Protein AF-A0A6A4EVN2-F1 (afdb_monomer_lite)

Foldseek 3Di:
DCCCVPPVPWDKDADPVNQKIWTDDPVDIFIFGQDPNDTHGDDDDPDPDDDDDDPPPDDDPLPDPQQLANVLVVQCVVVPNDDLVVSQVCVVPDDPSDPDHSVRRDDYDDPVVVVVVVVPDDDDDPPDDDPDPPPDDDDDDDDDDDPVCPPDPDDDD

Organism: NCBI:txid129364

Sequence (157 aa):
MSYMLMEAGYQLGIAKDKTKIWVWKPLMRLGFVLKDGLYRMWTKRLSEGTPVADHVVLVVEKTAVVSNNEAMSMLHQRLGHAGMEEIKRMIGHVDFGVKKNAAQLSIYDCVPCRMEKFRRMTYRSKTSRPERPLQKLSDDVCTLKHPALARRRDYKV

Secondary structure (DSSP, 8-state):
-HHHHHTS--EEEE-TTSSEEEEEETTEEEEEEEETTEEE--PPP--TTS--SS--SS---TT----HHHHHHHHHHHTTS--HHHHHHHTTTS--S----GGGPPP---HHHHHHHHHHSPP-------SSTTS-----------GGGTT------

Radius of gyration: 26.01 Å; chains: 1; bounding box: 59×42×74 Å

pLDDT: mean 74.2, std 16.51, range [34.12, 92.56]

Structure (mmCIF, N/CA/C/O backbone):
data_AF-A0A6A4EVN2-F1
#
_entry.id   AF-A0A6A4EVN2-F1
#
loop_
_atom_site.group_PDB
_atom_site.id
_atom_site.type_symbol
_atom_site.label_atom_id
_atom_site.label_alt_id
_atom_site.label_comp_id
_atom_site.label_asym_id
_atom_site.label_entity_id
_atom_site.label_seq_id
_atom_site.pdbx_PDB_ins_code
_atom_site.Cartn_x
_atom_site.Cartn_y
_atom_site.Cartn_z
_atom_site.occupancy
_atom_site.B_iso_or_equiv
_atom_site.auth_seq_id
_atom_site.auth_comp_id
_atom_site.auth_asym_id
_atom_site.auth_atom_id
_atom_site.pdbx_PDB_model_num
ATOM 1 N N . MET A 1 1 ? 8.521 -8.548 3.999 1.00 57.75 1 MET A N 1
ATOM 2 C CA . MET A 1 1 ? 9.382 -8.556 5.209 1.00 57.75 1 MET A CA 1
ATOM 3 C C . MET A 1 1 ? 10.501 -7.515 5.178 1.00 57.75 1 MET A C 1
ATOM 5 O O . MET A 1 1 ? 10.914 -7.113 6.254 1.00 57.75 1 MET A O 1
ATOM 9 N N . SER A 1 2 ? 10.959 -7.033 4.013 1.00 57.84 2 SER A N 1
ATOM 10 C CA . SER A 1 2 ? 12.033 -6.025 3.900 1.00 57.84 2 SER A CA 1
ATOM 11 C C . SER A 1 2 ? 11.756 -4.725 4.662 1.00 57.84 2 SER A C 1
ATOM 13 O O . SER A 1 2 ? 12.599 -4.299 5.439 1.00 57.84 2 SER A O 1
ATOM 15 N N . TYR A 1 3 ? 10.556 -4.148 4.530 1.00 74.69 3 TYR A N 1
ATOM 16 C CA . TYR A 1 3 ? 10.190 -2.903 5.221 1.00 74.69 3 TYR A CA 1
ATOM 17 C C . TYR A 1 3 ? 10.320 -2.993 6.752 1.00 74.69 3 TYR A C 1
ATOM 19 O O . TYR A 1 3 ? 10.870 -2.092 7.376 1.00 74.69 3 TYR A O 1
ATOM 27 N N . MET A 1 4 ? 9.869 -4.098 7.366 1.00 72.25 4 MET A N 1
ATOM 28 C CA . MET A 1 4 ? 9.930 -4.244 8.827 1.00 72.25 4 MET A CA 1
ATOM 29 C C . MET A 1 4 ? 11.370 -4.247 9.357 1.00 72.25 4 MET A C 1
ATOM 31 O O . MET A 1 4 ? 11.621 -3.713 10.432 1.00 72.25 4 MET A O 1
ATOM 35 N N . LEU A 1 5 ? 12.303 -4.822 8.597 1.00 76.56 5 LEU A N 1
ATOM 36 C CA . LEU A 1 5 ? 13.704 -4.936 9.001 1.00 76.56 5 LEU A CA 1
ATOM 37 C C . LEU A 1 5 ? 14.511 -3.681 8.659 1.00 76.56 5 LEU A C 1
ATOM 39 O O . LEU A 1 5 ? 15.321 -3.247 9.467 1.00 76.56 5 LEU A O 1
ATOM 43 N N . MET A 1 6 ? 14.286 -3.106 7.476 1.00 74.50 6 MET A N 1
ATOM 44 C CA . MET A 1 6 ? 15.102 -2.005 6.954 1.00 74.50 6 MET A CA 1
ATOM 45 C C . MET A 1 6 ? 14.626 -0.632 7.430 1.00 74.50 6 MET A C 1
ATOM 47 O O . MET A 1 6 ? 15.441 0.184 7.833 1.00 74.50 6 MET A O 1
ATOM 51 N N . GLU A 1 7 ? 13.317 -0.387 7.414 1.00 76.75 7 GLU A N 1
ATOM 52 C CA . GLU A 1 7 ? 12.747 0.942 7.678 1.00 76.75 7 GLU A CA 1
ATOM 53 C C . GLU A 1 7 ? 12.157 1.016 9.082 1.00 76.75 7 GLU A C 1
ATOM 55 O O . GLU A 1 7 ? 12.376 1.958 9.838 1.00 76.75 7 GLU A O 1
ATOM 60 N N . ALA A 1 8 ? 11.410 -0.019 9.465 1.00 73.62 8 ALA A N 1
ATOM 61 C CA . ALA A 1 8 ? 10.720 -0.011 10.740 1.00 73.62 8 ALA A CA 1
ATOM 62 C C . ALA A 1 8 ? 11.615 -0.457 11.904 1.00 73.62 8 ALA A C 1
ATOM 64 O O . ALA A 1 8 ? 11.132 -0.451 13.028 1.00 73.62 8 ALA A O 1
ATOM 65 N N . GLY A 1 9 ? 12.881 -0.828 11.683 1.00 83.19 9 GLY A N 1
ATOM 66 C CA . GLY A 1 9 ? 13.866 -1.104 12.739 1.00 83.19 9 GLY A CA 1
ATOM 67 C C . GLY A 1 9 ? 13.561 -2.322 13.616 1.00 83.19 9 GLY A C 1
ATOM 68 O O . GLY A 1 9 ? 13.879 -2.317 14.805 1.00 83.19 9 GLY A O 1
ATOM 69 N N . TYR A 1 10 ? 12.883 -3.337 13.081 1.00 85.38 10 TYR A N 1
ATOM 70 C CA . TYR A 1 10 ? 12.690 -4.599 13.791 1.00 85.38 10 TYR A CA 1
ATOM 71 C C . TYR A 1 10 ? 13.871 -5.542 13.579 1.00 85.38 10 TYR A C 1
ATOM 73 O O . TYR A 1 10 ? 14.456 -5.607 12.500 1.00 85.38 10 TYR A O 1
ATOM 81 N N . GLN A 1 11 ? 14.166 -6.340 14.598 1.00 87.94 11 GLN A N 1
ATOM 82 C CA . GLN A 1 11 ? 15.136 -7.425 14.516 1.00 87.94 11 GLN A CA 1
ATOM 83 C C . GLN A 1 11 ? 14.442 -8.724 14.097 1.00 87.94 11 GLN A C 1
ATOM 85 O O . GLN A 1 11 ? 13.295 -8.967 14.475 1.00 87.94 11 GLN A O 1
ATOM 90 N N . LEU A 1 12 ? 15.139 -9.550 13.312 1.00 88.94 12 LEU A N 1
ATOM 91 C CA . LEU A 1 12 ? 14.676 -10.868 12.876 1.00 88.94 12 LEU A CA 1
ATOM 92 C C . LEU A 1 12 ? 15.464 -11.960 13.591 1.00 88.94 12 LEU A C 1
ATOM 94 O O . LEU A 1 12 ? 16.688 -11.907 13.669 1.00 88.94 12 LEU A O 1
ATOM 98 N N . GLY A 1 13 ? 14.767 -13.007 14.006 1.00 87.06 13 GLY A N 1
ATOM 99 C CA . GLY A 1 13 ? 15.379 -14.231 14.502 1.00 87.06 13 GLY A CA 1
ATOM 100 C C . GLY A 1 13 ? 14.647 -15.436 13.957 1.00 87.06 13 GLY A C 1
ATOM 101 O O . GLY A 1 13 ? 13.434 -15.412 13.755 1.00 87.06 13 GLY A O 1
ATOM 102 N N . ILE A 1 14 ? 15.407 -16.490 13.707 1.00 89.69 14 ILE A N 1
ATOM 103 C CA . ILE A 1 14 ? 14.929 -17.713 13.073 1.00 89.69 14 ILE A CA 1
ATOM 104 C C . ILE A 1 14 ? 15.273 -18.865 14.008 1.00 89.69 14 ILE A C 1
ATOM 106 O O . ILE A 1 14 ? 16.381 -18.934 14.541 1.00 89.69 14 ILE A O 1
ATOM 110 N N . ALA A 1 15 ? 14.312 -19.751 14.240 1.00 87.56 15 ALA A N 1
ATOM 111 C CA . ALA A 1 15 ? 14.533 -20.958 15.018 1.00 87.56 15 ALA A CA 1
ATOM 112 C C . ALA A 1 15 ? 15.529 -21.887 14.305 1.00 87.56 15 ALA A C 1
ATOM 114 O O . ALA A 1 15 ? 15.603 -21.904 13.076 1.00 87.56 15 ALA A O 1
ATOM 115 N N . LYS A 1 16 ? 16.289 -22.688 15.063 1.00 89.69 16 LYS A N 1
ATOM 116 C CA . LYS A 1 16 ? 17.300 -23.604 14.493 1.00 89.69 16 LYS A CA 1
ATOM 117 C C . LYS A 1 16 ? 16.703 -24.595 13.485 1.00 89.69 16 LYS A C 1
ATOM 119 O O . LYS A 1 16 ? 17.346 -24.939 12.501 1.00 89.69 16 LYS A O 1
ATOM 124 N N . ASP A 1 17 ? 15.465 -25.007 13.726 1.00 89.12 17 ASP A N 1
ATOM 125 C CA . ASP A 1 17 ? 14.673 -25.913 12.891 1.00 89.12 17 ASP A CA 1
ATOM 126 C C . ASP A 1 17 ? 14.002 -25.214 11.692 1.00 89.12 17 ASP A C 1
ATOM 128 O O . ASP A 1 17 ? 13.355 -25.871 10.881 1.00 89.12 17 ASP A O 1
ATOM 132 N N . LYS A 1 18 ? 14.143 -23.885 11.570 1.00 86.50 18 LYS A N 1
ATOM 133 C CA . LYS A 1 18 ? 13.497 -23.039 10.554 1.00 86.50 18 LYS A CA 1
ATOM 134 C C . LYS A 1 18 ? 11.971 -23.194 10.511 1.00 86.50 18 LYS A C 1
ATOM 136 O O . LYS A 1 18 ? 11.346 -22.843 9.517 1.00 86.50 18 LYS A O 1
ATOM 141 N N . THR A 1 19 ? 11.341 -23.691 11.575 1.00 86.12 19 THR A N 1
ATOM 142 C CA . THR A 1 19 ? 9.874 -23.804 11.622 1.00 86.12 19 THR A CA 1
ATOM 143 C C . THR A 1 19 ? 9.229 -22.532 12.150 1.00 86.12 19 THR A C 1
ATOM 145 O O . THR A 1 19 ? 8.042 -22.295 11.930 1.00 86.12 19 THR A O 1
ATOM 148 N N . LYS A 1 20 ? 9.995 -21.685 12.846 1.00 86.06 20 LYS A N 1
ATOM 149 C CA . LYS A 1 20 ? 9.506 -20.448 13.454 1.00 86.06 20 LYS A CA 1
ATOM 150 C C . LYS A 1 20 ? 10.434 -19.285 13.157 1.00 86.06 20 LYS A C 1
ATOM 152 O O . LYS A 1 20 ? 11.656 -19.427 13.161 1.00 86.06 20 LYS A O 1
ATOM 157 N N . ILE A 1 21 ? 9.830 -18.122 12.961 1.00 89.81 21 ILE A N 1
ATOM 158 C CA . ILE A 1 21 ? 10.532 -16.843 12.901 1.00 89.81 21 ILE A CA 1
ATOM 159 C C . ILE A 1 21 ? 9.911 -15.878 13.899 1.00 89.81 21 ILE A C 1
ATOM 161 O O . ILE A 1 21 ? 8.711 -15.929 14.179 1.00 89.81 21 ILE A O 1
ATOM 165 N N . TRP A 1 22 ? 10.730 -14.975 14.416 1.00 87.81 22 TRP A N 1
ATOM 166 C CA . TRP A 1 22 ? 10.291 -13.887 15.271 1.00 87.81 22 TRP A CA 1
ATOM 167 C C . TRP A 1 22 ? 10.778 -12.568 14.712 1.00 87.81 22 TRP A C 1
ATOM 169 O O . TRP A 1 22 ? 11.906 -12.465 14.236 1.00 87.81 22 TRP A O 1
ATOM 179 N N . VAL A 1 23 ? 9.925 -11.561 14.827 1.00 87.69 23 VAL A N 1
ATOM 180 C CA . VAL A 1 23 ? 10.258 -10.173 14.535 1.00 87.69 23 VAL A CA 1
ATOM 181 C C . VAL A 1 23 ? 10.023 -9.385 15.817 1.00 87.69 23 VAL A C 1
ATOM 183 O O . VAL A 1 23 ? 8.934 -9.479 16.384 1.00 87.69 23 VAL A O 1
ATOM 186 N N . TRP A 1 24 ? 11.023 -8.664 16.327 1.00 85.94 24 TRP A N 1
ATOM 187 C CA . TRP A 1 24 ? 10.883 -7.971 17.612 1.00 85.94 24 TRP A CA 1
ATOM 188 C C . TRP A 1 24 ? 11.543 -6.595 17.684 1.00 85.94 24 TRP A C 1
ATOM 190 O O . TRP A 1 24 ? 12.403 -6.231 16.884 1.00 85.94 24 TRP A O 1
ATOM 200 N N . LYS A 1 25 ? 11.098 -5.857 18.698 1.00 88.06 25 LYS A N 1
ATOM 201 C CA . LYS A 1 25 ? 11.593 -4.591 19.237 1.00 88.06 25 LYS A CA 1
ATOM 202 C C . LYS A 1 25 ? 11.536 -4.663 20.769 1.00 88.06 25 LYS A C 1
ATOM 204 O O . LYS A 1 25 ? 10.854 -5.550 21.283 1.00 88.06 25 LYS A O 1
ATOM 209 N N . PRO A 1 26 ? 12.175 -3.735 21.506 1.00 78.00 26 PRO A N 1
ATOM 210 C CA . PRO A 1 26 ? 12.215 -3.768 22.972 1.00 78.00 26 PRO A CA 1
ATOM 211 C C . PRO A 1 26 ? 10.854 -3.966 23.664 1.00 78.00 26 PRO A C 1
ATOM 213 O O . PRO A 1 26 ? 10.801 -4.571 24.726 1.00 78.00 26 PRO A O 1
ATOM 216 N N . LEU A 1 27 ? 9.755 -3.515 23.046 1.00 77.06 27 LEU A N 1
ATOM 217 C CA . LEU A 1 27 ? 8.400 -3.587 23.611 1.00 77.06 27 LEU A CA 1
ATOM 218 C C . LEU A 1 27 ? 7.437 -4.520 22.862 1.00 77.06 27 LEU A C 1
ATOM 220 O O . LEU A 1 27 ? 6.287 -4.655 23.264 1.00 77.06 27 LEU A O 1
ATOM 224 N N . MET A 1 28 ? 7.856 -5.152 21.762 1.00 77.44 28 MET A N 1
ATOM 225 C CA . MET A 1 28 ? 6.944 -5.968 20.957 1.00 77.44 28 MET A CA 1
ATOM 226 C C . MET A 1 28 ? 7.666 -7.125 20.287 1.00 77.44 28 MET A C 1
ATOM 228 O O . MET A 1 28 ? 8.700 -6.936 19.653 1.00 77.44 28 MET A O 1
ATOM 232 N N . ARG A 1 29 ? 7.080 -8.322 20.366 1.00 83.00 29 ARG A N 1
ATOM 233 C CA . ARG A 1 29 ? 7.584 -9.530 19.710 1.00 83.00 29 ARG A CA 1
ATOM 234 C C . ARG A 1 29 ? 6.453 -10.240 18.980 1.00 83.00 29 ARG A C 1
ATOM 236 O O . ARG A 1 29 ? 5.484 -10.667 19.595 1.00 83.00 29 ARG A O 1
ATOM 243 N N . LEU A 1 30 ? 6.611 -10.399 17.672 1.00 82.81 30 LEU A N 1
ATOM 244 C CA . LEU A 1 30 ? 5.684 -11.103 16.793 1.00 82.81 30 LEU A CA 1
ATOM 245 C C . LEU A 1 30 ? 6.289 -12.453 16.407 1.00 82.81 30 LEU A C 1
ATOM 247 O O . LEU A 1 30 ? 7.457 -12.520 16.023 1.00 82.81 30 LEU A O 1
ATOM 251 N N . GLY A 1 31 ? 5.514 -13.529 16.530 1.00 86.38 31 GLY A N 1
ATOM 252 C CA . GLY A 1 31 ? 5.941 -14.890 16.198 1.00 86.38 31 GLY A CA 1
ATOM 253 C C . GLY A 1 31 ? 5.176 -15.445 15.003 1.00 86.38 31 GLY A C 1
ATOM 254 O O . GLY A 1 31 ? 3.953 -15.349 14.948 1.00 86.38 31 GLY A O 1
ATOM 255 N N . PHE A 1 32 ? 5.889 -16.067 14.069 1.00 85.06 32 PHE A N 1
ATOM 256 C CA . PHE A 1 32 ? 5.312 -16.697 12.887 1.00 85.06 32 PHE A CA 1
ATOM 257 C C . PHE A 1 32 ? 5.772 -18.150 12.807 1.00 85.06 32 PHE A C 1
ATOM 259 O O . PHE A 1 32 ? 6.917 -18.470 13.126 1.00 85.06 32 PHE A O 1
ATOM 266 N N . VAL A 1 33 ? 4.876 -19.022 12.358 1.00 85.12 33 VAL A N 1
ATOM 267 C CA . VAL A 1 33 ? 5.104 -20.461 12.216 1.00 85.12 33 VAL A CA 1
ATOM 268 C C . VAL A 1 33 ? 4.999 -20.831 10.742 1.00 85.12 33 VAL A C 1
ATOM 270 O O . VAL A 1 33 ? 4.078 -20.386 10.056 1.00 85.12 33 VAL A O 1
ATOM 273 N N . LEU A 1 34 ? 5.940 -21.631 10.253 1.00 77.69 34 LEU A N 1
ATOM 274 C CA . LEU A 1 34 ? 5.947 -22.163 8.900 1.00 77.69 34 LEU A CA 1
ATOM 275 C C . LEU A 1 34 ? 4.828 -23.197 8.759 1.00 77.69 34 LEU A C 1
ATOM 277 O O . LEU A 1 34 ? 4.839 -24.230 9.425 1.00 77.69 34 LEU A O 1
ATOM 281 N N . LYS A 1 35 ? 3.864 -22.913 7.888 1.00 76.50 35 LYS A N 1
ATOM 282 C CA . LYS A 1 35 ? 2.786 -23.832 7.527 1.00 76.50 35 LYS A CA 1
ATOM 283 C C . LYS A 1 35 ? 2.548 -23.736 6.026 1.00 76.50 35 LYS A C 1
ATOM 285 O O . LYS A 1 35 ? 2.423 -22.631 5.498 1.00 76.50 35 LYS A O 1
ATOM 290 N N . ASP A 1 36 ? 2.526 -24.878 5.346 1.00 79.12 36 ASP A N 1
ATOM 291 C CA . ASP A 1 36 ? 2.322 -24.965 3.893 1.00 79.12 36 ASP A CA 1
ATOM 292 C C . ASP A 1 36 ? 3.319 -24.093 3.099 1.00 79.12 36 ASP A C 1
ATOM 294 O O . ASP A 1 36 ? 2.957 -23.373 2.172 1.00 79.12 36 ASP A O 1
ATOM 298 N N . GLY A 1 37 ? 4.589 -24.084 3.527 1.00 75.62 37 GLY A N 1
ATOM 299 C CA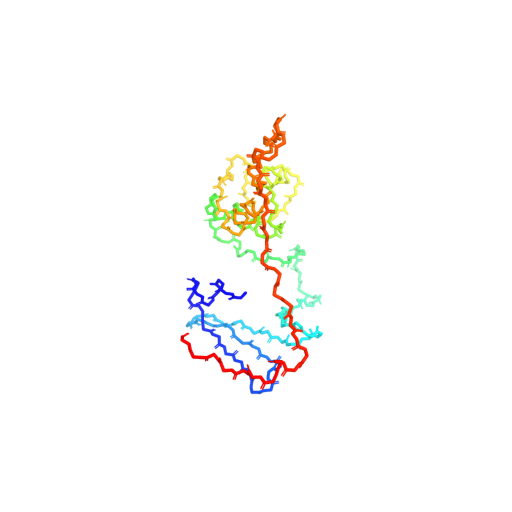 . GLY A 1 37 ? 5.662 -23.306 2.892 1.00 75.62 37 GLY A CA 1
ATOM 300 C C . GLY A 1 37 ? 5.640 -21.796 3.171 1.00 75.62 37 GLY A C 1
ATOM 301 O O . GLY A 1 37 ? 6.511 -21.078 2.687 1.00 75.62 37 GLY A O 1
ATOM 302 N N . LEU A 1 38 ? 4.692 -21.300 3.973 1.00 74.25 38 LEU A N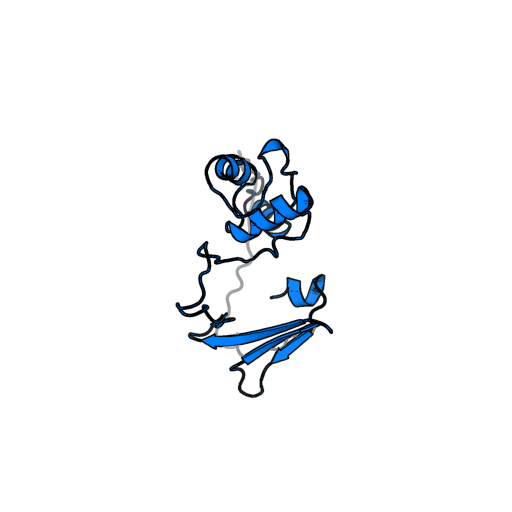 1
ATOM 303 C CA . LEU A 1 38 ? 4.541 -19.880 4.301 1.00 74.25 38 LEU A CA 1
ATOM 304 C C . LEU A 1 38 ? 4.606 -19.647 5.815 1.00 74.25 38 LEU A C 1
ATOM 306 O O . LEU A 1 38 ? 3.945 -20.331 6.594 1.00 74.25 38 LEU A O 1
ATOM 310 N N . TYR A 1 39 ? 5.370 -18.643 6.250 1.00 78.12 39 TYR A N 1
ATOM 311 C CA . TYR A 1 39 ? 5.370 -18.222 7.653 1.00 78.12 39 TYR A CA 1
ATOM 312 C C . TYR A 1 39 ? 4.108 -17.416 7.962 1.00 78.12 39 TYR A C 1
ATOM 314 O O . TYR A 1 39 ? 3.910 -16.322 7.432 1.00 78.12 39 TYR A O 1
ATOM 322 N N . ARG A 1 40 ? 3.256 -17.952 8.836 1.00 78.50 40 ARG A N 1
ATOM 323 C CA . ARG A 1 40 ? 1.975 -17.357 9.229 1.00 78.50 40 ARG A CA 1
ATOM 324 C C . ARG A 1 40 ? 1.974 -17.034 10.718 1.00 78.50 40 ARG A C 1
ATOM 326 O O . ARG A 1 40 ? 2.400 -17.845 11.540 1.00 78.50 40 ARG A O 1
ATOM 333 N N . MET A 1 41 ? 1.481 -15.851 11.064 1.00 79.88 41 MET A N 1
ATOM 334 C CA . MET A 1 41 ? 1.177 -15.485 12.445 1.00 79.88 41 MET A CA 1
ATOM 335 C C . MET A 1 41 ? -0.284 -15.832 12.721 1.00 79.88 41 MET A C 1
ATOM 337 O O . MET A 1 41 ? -1.159 -15.478 11.935 1.00 79.88 41 MET A O 1
ATOM 341 N N . TRP A 1 42 ? -0.537 -16.527 13.825 1.00 67.19 42 TRP A N 1
ATOM 342 C CA . TRP A 1 42 ? -1.882 -16.892 14.256 1.00 67.19 42 TRP A CA 1
ATOM 343 C C . TRP A 1 42 ? -2.232 -16.091 15.501 1.00 67.19 42 TRP A C 1
ATOM 345 O O . TRP A 1 42 ? -1.487 -16.106 16.479 1.00 67.19 42 TRP A O 1
ATOM 355 N N . THR A 1 43 ? -3.370 -15.411 15.478 1.00 60.94 43 THR A N 1
ATOM 356 C CA . THR A 1 43 ? -3.991 -14.865 16.683 1.00 60.94 43 THR A CA 1
ATOM 357 C C . THR A 1 43 ? -4.992 -15.893 17.202 1.00 60.94 43 THR A C 1
ATOM 359 O O . THR A 1 43 ? -5.678 -16.558 16.420 1.00 60.94 43 THR A O 1
ATOM 362 N N . LYS A 1 44 ? -5.064 -16.085 18.523 1.00 52.31 44 LYS A N 1
ATOM 363 C CA . LYS A 1 44 ? -6.131 -16.910 19.099 1.00 52.31 44 LYS A CA 1
ATOM 364 C C . LYS A 1 44 ? -7.459 -16.211 18.805 1.00 52.31 44 LYS A C 1
ATOM 366 O O . LYS A 1 44 ? -7.630 -15.058 19.197 1.00 52.31 44 LYS A O 1
ATOM 371 N N . ARG A 1 45 ? -8.391 -16.895 18.133 1.00 45.00 45 ARG A N 1
ATOM 372 C CA . ARG A 1 45 ? -9.800 -16.485 18.171 1.00 45.00 45 ARG A CA 1
ATOM 373 C C . ARG A 1 45 ? -10.257 -16.609 19.621 1.00 45.00 45 ARG A C 1
ATOM 375 O O . ARG A 1 45 ? -10.058 -17.659 20.228 1.00 45.00 45 ARG A O 1
ATOM 382 N N . LEU A 1 46 ? -10.821 -15.537 20.166 1.00 50.34 46 LEU A N 1
ATOM 383 C CA . LEU A 1 46 ? -11.564 -15.598 21.420 1.00 50.34 46 LEU A CA 1
ATOM 384 C C . LEU A 1 46 ? -12.730 -16.570 21.197 1.00 50.34 46 LEU A C 1
ATOM 386 O O . LEU A 1 46 ? -13.554 -16.349 20.312 1.00 50.34 46 LEU A O 1
ATOM 390 N N . SER A 1 47 ? -12.716 -17.694 21.909 1.00 43.72 47 SER A N 1
ATOM 391 C CA . SER A 1 47 ? -13.777 -18.697 21.875 1.00 43.72 47 SER A CA 1
ATOM 392 C C . SER A 1 47 ? -15.013 -18.182 22.610 1.00 43.72 47 SER A C 1
ATOM 394 O O . SER A 1 47 ? -14.893 -17.512 23.634 1.00 43.72 47 SER A O 1
ATOM 396 N N . GLU A 1 48 ? -16.177 -18.508 22.055 1.00 47.34 48 GLU A N 1
ATOM 397 C CA . GLU A 1 48 ? -17.520 -18.124 22.493 1.00 47.34 48 GLU A CA 1
ATOM 398 C C . GLU A 1 48 ? -17.737 -18.344 23.998 1.00 47.34 48 GLU A C 1
ATOM 400 O O . GLU A 1 48 ? -17.522 -19.437 24.520 1.00 47.34 48 GLU A O 1
ATOM 405 N N . GLY A 1 49 ? -18.152 -17.284 24.695 1.00 46.97 49 GLY A N 1
ATOM 406 C CA . GLY A 1 49 ? -18.482 -17.316 26.124 1.00 46.97 49 GLY A CA 1
ATOM 407 C C . GLY A 1 49 ? -18.365 -15.958 26.817 1.00 46.97 49 GLY A C 1
ATOM 408 O O . GLY A 1 49 ? -19.051 -15.704 27.802 1.00 46.97 49 GLY A O 1
ATOM 409 N N . THR A 1 50 ? -17.558 -15.046 26.277 1.00 44.50 50 THR A N 1
ATOM 410 C CA . THR A 1 50 ? -17.508 -13.645 26.716 1.00 44.50 50 THR A CA 1
ATOM 411 C C . THR A 1 50 ? -18.367 -12.803 25.771 1.00 44.50 50 THR A C 1
ATOM 413 O O . THR A 1 50 ? -18.194 -12.924 24.556 1.00 44.50 50 THR A O 1
ATOM 416 N N . PRO A 1 51 ? -19.293 -11.961 26.268 1.00 43.94 51 PRO A N 1
ATOM 417 C CA . PRO A 1 51 ? -20.172 -11.179 25.412 1.00 43.94 51 PRO A CA 1
ATOM 418 C C . PRO A 1 51 ? -19.343 -10.087 24.739 1.00 43.94 51 PRO A C 1
ATOM 420 O O . PRO A 1 51 ? -19.085 -9.032 25.313 1.00 43.94 51 PRO A O 1
ATOM 423 N N . VAL A 1 52 ? -18.881 -10.359 23.524 1.00 42.47 52 VAL A N 1
ATOM 424 C CA . VAL A 1 52 ? -18.268 -9.352 22.668 1.00 42.47 52 VAL A CA 1
ATOM 425 C C . VAL A 1 52 ? -19.309 -9.015 21.619 1.00 42.47 52 VAL A C 1
ATOM 427 O O . VAL A 1 52 ? -19.462 -9.716 20.622 1.00 42.47 52 VAL A O 1
ATOM 430 N N . ALA A 1 53 ? -20.065 -7.952 21.894 1.00 37.75 53 ALA A N 1
ATOM 431 C CA . ALA A 1 53 ? -20.692 -7.198 20.826 1.00 37.75 53 ALA A CA 1
ATOM 432 C C . ALA A 1 53 ? -19.587 -6.862 19.814 1.00 37.75 53 ALA A C 1
ATOM 434 O O . ALA A 1 53 ? -18.546 -6.322 20.191 1.00 37.75 53 ALA A O 1
ATOM 435 N N . ASP A 1 54 ? -19.833 -7.232 18.565 1.00 36.25 54 ASP A N 1
ATOM 436 C CA . ASP A 1 54 ? -19.007 -6.990 17.386 1.00 36.25 54 ASP A CA 1
ATOM 437 C C . ASP A 1 54 ? -17.951 -8.071 17.101 1.00 36.25 54 ASP A C 1
ATOM 439 O O . ASP A 1 54 ? -16.982 -8.301 17.823 1.00 36.25 54 ASP A O 1
ATOM 443 N N . HIS A 1 55 ? -18.121 -8.737 15.959 1.00 34.12 55 HIS A N 1
ATOM 444 C CA . HIS A 1 55 ? -17.106 -9.579 15.341 1.00 34.12 55 HIS A CA 1
ATOM 445 C C . HIS A 1 55 ? -15.903 -8.718 14.928 1.00 34.12 55 HIS A C 1
ATOM 447 O O . HIS A 1 55 ? -15.822 -8.224 13.805 1.00 34.12 55 HIS A O 1
ATOM 453 N N . VAL A 1 56 ? -14.948 -8.523 15.835 1.00 38.88 56 VAL A N 1
ATOM 454 C CA . VAL A 1 56 ? -13.777 -7.684 15.571 1.00 38.88 56 VAL A CA 1
ATOM 455 C C . VAL A 1 56 ? -12.636 -8.517 14.979 1.00 38.88 56 VAL A C 1
ATOM 457 O O . VAL A 1 56 ? -11.899 -9.195 15.689 1.00 38.88 56 VAL A O 1
ATOM 460 N N . VAL A 1 57 ? -12.445 -8.442 13.659 1.00 36.12 57 VAL A N 1
ATOM 461 C CA . VAL A 1 57 ? -11.258 -9.008 12.980 1.00 36.12 57 VAL A CA 1
ATOM 462 C C . VAL A 1 57 ? -10.023 -8.108 13.167 1.00 36.12 57 VAL A C 1
ATOM 464 O O . VAL A 1 57 ? -8.894 -8.568 13.014 1.00 36.12 57 VAL A O 1
ATOM 467 N N . LEU A 1 58 ? -10.200 -6.839 13.556 1.00 37.41 58 LEU A N 1
ATOM 468 C CA . LEU A 1 58 ? -9.122 -5.856 13.702 1.00 37.41 58 LEU A CA 1
ATOM 469 C C . LEU A 1 58 ? -9.441 -4.848 14.821 1.00 37.41 58 LEU A C 1
ATOM 471 O O . LEU A 1 58 ? -10.012 -3.786 14.566 1.00 37.41 58 LEU A O 1
ATOM 475 N N . VAL A 1 59 ? -9.074 -5.171 16.064 1.00 35.62 59 VAL A N 1
ATOM 476 C CA . VAL A 1 59 ? -9.275 -4.273 17.214 1.00 35.62 59 VAL A CA 1
ATOM 477 C C . VAL A 1 59 ? -8.398 -3.034 17.020 1.00 35.62 59 VAL A C 1
ATOM 479 O O . VAL A 1 59 ? -7.173 -3.126 16.989 1.00 35.62 59 VAL A O 1
ATOM 482 N N . VAL A 1 60 ? -9.029 -1.873 16.845 1.00 41.97 60 VAL A N 1
ATOM 483 C CA . VAL A 1 60 ? -8.447 -0.597 17.275 1.00 41.97 60 VAL A CA 1
ATOM 484 C C . VAL A 1 60 ? -8.839 -0.472 18.736 1.00 41.97 60 VAL A C 1
ATOM 486 O O . VAL A 1 60 ? -10.017 -0.621 19.066 1.00 41.97 60 VAL A O 1
ATOM 489 N N . GLU A 1 61 ? -7.871 -0.242 19.616 1.00 38.59 61 GLU A N 1
ATOM 490 C CA . GLU A 1 61 ? -8.183 0.231 20.961 1.00 38.59 61 GLU A CA 1
ATOM 491 C C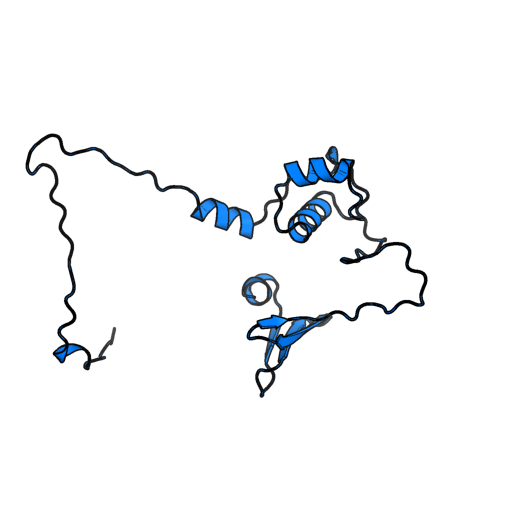 . GLU A 1 61 ? -9.086 1.462 20.826 1.00 38.59 61 GLU A C 1
ATOM 493 O O . GLU A 1 61 ? -8.712 2.443 20.185 1.00 38.59 61 GLU A O 1
ATOM 498 N N . LYS A 1 62 ? -10.297 1.392 21.394 1.00 43.59 62 LYS A N 1
ATOM 499 C CA . LYS A 1 62 ? -11.399 2.373 21.271 1.00 43.59 62 LYS A CA 1
ATOM 500 C C . LYS A 1 62 ? -11.037 3.808 21.708 1.00 43.59 62 LYS A C 1
ATOM 502 O O . LYS A 1 62 ? -11.904 4.677 21.725 1.00 43.59 62 LYS A O 1
ATOM 507 N N . THR A 1 63 ? -9.792 4.048 22.099 1.00 40.41 63 THR A N 1
ATOM 508 C CA . THR A 1 63 ? -9.327 5.171 22.911 1.00 40.41 63 THR A CA 1
ATOM 509 C C . THR A 1 63 ? -8.370 6.118 22.195 1.00 40.41 63 THR A C 1
ATOM 511 O O . THR A 1 63 ? -8.157 7.222 22.690 1.00 40.41 63 THR A O 1
ATOM 514 N N . ALA A 1 64 ? -7.819 5.774 21.029 1.00 49.53 64 ALA A N 1
ATOM 515 C CA . ALA A 1 64 ? -6.952 6.708 20.319 1.00 49.53 64 ALA A CA 1
ATOM 516 C C . ALA A 1 64 ? -7.795 7.669 19.472 1.00 49.53 64 ALA A C 1
ATOM 518 O O . ALA A 1 64 ? -8.519 7.253 18.568 1.00 49.53 64 ALA A O 1
ATOM 519 N N . VAL A 1 65 ? -7.683 8.972 19.732 1.00 59.62 65 VAL A N 1
ATOM 520 C CA . VAL A 1 65 ? -8.074 10.011 18.774 1.00 59.62 65 VAL A CA 1
ATOM 521 C C . VAL A 1 65 ? -7.174 9.840 17.551 1.00 59.62 65 VAL A C 1
ATOM 523 O O . VAL A 1 65 ? -6.100 10.424 17.466 1.00 59.62 65 VAL A O 1
ATOM 526 N N . VAL A 1 66 ? -7.574 8.965 16.629 1.00 64.50 66 VAL A N 1
ATOM 527 C CA . VAL A 1 66 ? -6.807 8.701 15.415 1.00 64.50 66 VAL A CA 1
ATOM 528 C C . VAL A 1 66 ? -6.885 9.955 14.552 1.00 64.50 66 VAL A C 1
ATOM 530 O O . VAL A 1 66 ? -7.980 10.457 14.246 1.00 64.50 66 VAL A O 1
ATOM 533 N N . SER A 1 67 ? -5.726 10.499 14.183 1.00 77.31 67 SER A N 1
ATOM 534 C CA . SER A 1 67 ? -5.682 11.642 13.280 1.00 77.31 67 SER A CA 1
ATOM 535 C C . SER A 1 67 ? -6.320 11.275 11.938 1.00 77.31 67 SER A C 1
ATOM 537 O O . SER A 1 67 ? -6.412 10.112 11.544 1.00 77.31 67 SER A O 1
ATOM 539 N N . ASN A 1 68 ? -6.782 12.281 11.205 1.00 80.69 68 ASN A N 1
ATOM 540 C CA . ASN A 1 68 ? -7.440 12.087 9.911 1.00 80.69 68 ASN A CA 1
ATOM 541 C C . ASN A 1 68 ? -6.570 11.305 8.905 1.00 80.69 68 ASN A C 1
ATOM 543 O O . ASN A 1 68 ? -7.093 10.528 8.104 1.00 80.69 68 ASN A O 1
ATOM 547 N N . ASN A 1 69 ? -5.247 11.476 8.988 1.00 81.44 69 ASN A N 1
ATOM 548 C CA . ASN A 1 69 ? -4.277 10.808 8.124 1.00 81.44 69 ASN A CA 1
ATOM 549 C C . ASN A 1 69 ? -4.025 9.362 8.555 1.00 81.44 69 ASN A C 1
ATOM 551 O O . ASN A 1 69 ? -4.030 8.450 7.731 1.00 81.44 69 ASN A O 1
ATOM 555 N N . GLU A 1 70 ? -3.889 9.125 9.858 1.00 83.06 70 GLU A N 1
ATOM 556 C CA . GLU A 1 70 ? -3.755 7.771 10.398 1.00 83.06 70 GLU A CA 1
ATOM 557 C C . GLU A 1 70 ? -5.015 6.938 10.150 1.00 83.06 70 GLU A C 1
ATOM 559 O O . GLU A 1 70 ? -4.908 5.757 9.831 1.00 83.06 70 GLU A O 1
ATOM 564 N N . ALA A 1 71 ? -6.199 7.554 10.215 1.00 85.88 71 ALA A N 1
ATOM 565 C CA . ALA A 1 71 ? -7.465 6.895 9.920 1.00 85.88 71 ALA A CA 1
ATOM 566 C C . ALA A 1 71 ? -7.515 6.428 8.459 1.00 85.88 71 ALA A C 1
ATOM 568 O O . ALA A 1 71 ? -7.820 5.265 8.196 1.00 85.88 71 ALA A O 1
ATOM 569 N N . MET A 1 72 ? -7.147 7.297 7.510 1.00 89.94 72 MET A N 1
ATOM 570 C CA . MET A 1 72 ? -7.088 6.921 6.096 1.00 89.94 72 MET A CA 1
ATOM 571 C C . MET A 1 72 ? -6.018 5.855 5.835 1.00 89.94 72 MET A C 1
ATOM 573 O O . MET A 1 72 ? -6.294 4.860 5.169 1.00 89.94 72 MET A O 1
ATOM 577 N N . SER A 1 73 ? -4.813 6.029 6.383 1.00 87.38 73 SER A N 1
ATOM 578 C CA . SER A 1 73 ? -3.718 5.058 6.262 1.00 87.38 73 SER A CA 1
ATOM 579 C C . SER A 1 73 ? -4.131 3.675 6.769 1.00 87.38 73 SER A C 1
ATOM 581 O O . SER A 1 73 ? -3.931 2.666 6.089 1.00 87.38 73 SER A O 1
ATOM 583 N N . MET A 1 74 ? -4.786 3.632 7.929 1.00 86.56 74 MET A N 1
ATOM 584 C CA . MET A 1 74 ? -5.284 2.404 8.530 1.00 86.56 74 MET A CA 1
ATOM 585 C C . MET A 1 74 ? -6.344 1.740 7.649 1.00 86.56 74 MET A C 1
ATOM 587 O O . MET A 1 74 ? -6.218 0.557 7.339 1.00 86.56 74 MET A O 1
ATOM 591 N N . LEU A 1 75 ? -7.368 2.483 7.220 1.00 88.62 75 LEU A N 1
ATOM 592 C CA . LEU A 1 75 ? -8.426 1.951 6.357 1.00 88.62 75 LEU A CA 1
ATOM 593 C C . LEU A 1 75 ? -7.858 1.443 5.030 1.00 88.62 75 LEU A C 1
ATOM 595 O O . LEU A 1 75 ? -8.189 0.339 4.605 1.00 88.62 75 LEU A O 1
ATOM 599 N N . HIS A 1 76 ? -6.942 2.195 4.423 1.00 90.94 76 HIS A N 1
ATOM 600 C CA . HIS A 1 76 ? -6.279 1.809 3.185 1.00 90.94 76 HIS A CA 1
ATOM 601 C C . HIS A 1 76 ? -5.523 0.487 3.317 1.00 90.94 76 HIS A C 1
ATOM 603 O O . HIS A 1 76 ? -5.651 -0.377 2.454 1.00 90.94 76 HIS A O 1
ATOM 609 N N . GLN A 1 77 ? -4.780 0.286 4.406 1.00 86.38 77 GLN A N 1
ATOM 610 C CA . GLN A 1 77 ? -4.067 -0.971 4.643 1.00 86.38 77 GLN A CA 1
ATOM 611 C C . GLN A 1 77 ? -5.026 -2.132 4.945 1.00 86.38 77 GLN A C 1
ATOM 613 O O . GLN A 1 77 ? -4.848 -3.232 4.422 1.00 86.38 77 GLN A O 1
ATOM 618 N N . ARG A 1 78 ? -6.066 -1.896 5.753 1.00 85.50 78 ARG A N 1
ATOM 619 C CA . ARG A 1 78 ? -7.039 -2.926 6.159 1.00 85.50 78 ARG A CA 1
ATOM 620 C C . ARG A 1 78 ? -7.907 -3.413 5.007 1.00 85.50 78 ARG A C 1
ATOM 622 O O . ARG A 1 78 ? -8.214 -4.597 4.937 1.00 85.50 78 ARG A O 1
ATOM 629 N N . LEU A 1 79 ? -8.260 -2.514 4.096 1.00 88.44 79 LEU A N 1
ATOM 630 C CA . LEU A 1 79 ? -9.073 -2.803 2.917 1.00 88.44 79 LEU A CA 1
ATOM 631 C C . LEU A 1 79 ? -8.226 -3.272 1.726 1.00 88.44 79 LEU A C 1
ATOM 633 O O . LEU A 1 79 ? -8.654 -3.169 0.581 1.00 88.44 79 LEU A O 1
ATOM 637 N N . GLY A 1 80 ? -7.010 -3.769 1.978 1.00 88.06 80 GLY A N 1
ATOM 638 C CA . GLY A 1 80 ? -6.171 -4.369 0.944 1.00 88.06 80 GLY A CA 1
ATOM 639 C C . GLY A 1 80 ? -5.680 -3.367 -0.097 1.00 88.06 80 GLY A C 1
ATOM 640 O O . GLY A 1 80 ? -5.665 -3.676 -1.283 1.00 88.06 80 GLY A O 1
ATOM 641 N N . HIS A 1 81 ? -5.277 -2.173 0.338 1.00 89.88 81 HIS A N 1
ATOM 642 C CA . HIS A 1 81 ? -4.833 -1.078 -0.525 1.00 89.88 81 HIS A CA 1
ATOM 643 C C . HIS A 1 81 ? -5.923 -0.504 -1.449 1.00 89.88 81 HIS A C 1
ATOM 645 O O . HIS A 1 81 ? -5.624 0.003 -2.534 1.00 89.88 81 HIS A O 1
ATOM 651 N N . ALA A 1 82 ? -7.185 -0.530 -1.006 1.00 90.31 82 ALA A N 1
ATOM 652 C CA . ALA A 1 82 ? -8.307 0.082 -1.717 1.00 90.31 82 ALA A CA 1
ATOM 653 C C . ALA A 1 82 ? -8.072 1.573 -2.028 1.00 90.31 82 ALA A C 1
ATOM 655 O O . ALA A 1 82 ? -7.379 2.291 -1.299 1.00 90.31 82 ALA A O 1
ATOM 656 N N . GLY A 1 83 ? -8.667 2.058 -3.120 1.00 90.00 83 GLY A N 1
ATOM 657 C CA . GLY A 1 83 ? -8.559 3.461 -3.515 1.00 90.00 83 GLY A CA 1
ATOM 658 C C . GLY A 1 83 ? -9.135 4.404 -2.455 1.00 90.00 83 GLY A C 1
ATOM 659 O O . GLY A 1 83 ? -10.187 4.138 -1.886 1.00 90.00 83 GLY A O 1
ATOM 660 N N . MET A 1 84 ? -8.480 5.541 -2.215 1.00 90.75 84 MET A N 1
ATOM 661 C CA . MET A 1 84 ? -8.902 6.503 -1.182 1.00 90.75 84 MET A CA 1
ATOM 662 C C . MET A 1 84 ? -10.339 7.009 -1.376 1.00 90.75 84 MET A C 1
ATOM 664 O O . MET A 1 84 ? -11.084 7.141 -0.410 1.00 90.75 84 MET A O 1
ATOM 668 N N . GLU A 1 85 ? -10.751 7.247 -2.622 1.00 90.50 85 GLU A N 1
ATOM 669 C CA . GLU A 1 85 ? -12.120 7.671 -2.947 1.00 90.50 85 GLU A CA 1
ATOM 670 C C . GLU A 1 85 ? -13.149 6.561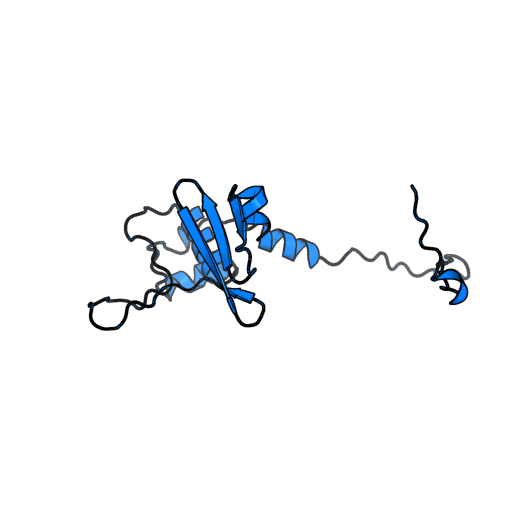 -2.703 1.00 90.50 85 GLU A C 1
ATOM 672 O O . GLU A 1 85 ? -14.271 6.816 -2.272 1.00 90.50 85 GLU A O 1
ATOM 677 N N . GLU A 1 86 ? -12.752 5.307 -2.902 1.00 90.75 86 GLU A N 1
ATOM 678 C CA . GLU A 1 86 ? -13.594 4.153 -2.605 1.00 90.75 86 GLU A CA 1
ATOM 679 C C . GLU A 1 86 ? -13.780 3.981 -1.098 1.00 90.75 86 GLU A C 1
ATOM 681 O O . GLU A 1 86 ? -14.895 3.758 -0.634 1.00 90.75 86 GLU A O 1
ATOM 686 N N . ILE A 1 87 ? -12.721 4.196 -0.317 1.00 90.50 87 ILE A N 1
ATOM 687 C CA . ILE A 1 87 ? -12.780 4.204 1.149 1.00 90.50 87 ILE A CA 1
ATOM 688 C C . ILE A 1 87 ? -13.716 5.311 1.648 1.00 90.50 87 ILE A C 1
ATOM 690 O O . ILE A 1 87 ? -14.579 5.051 2.486 1.00 90.50 87 ILE A O 1
ATOM 694 N N . LYS A 1 88 ? -13.604 6.529 1.098 1.00 90.62 88 LYS A N 1
ATOM 695 C CA . LYS A 1 88 ? -14.514 7.644 1.415 1.00 90.62 88 LYS A CA 1
ATOM 696 C C . LYS A 1 88 ? -15.968 7.328 1.074 1.00 90.62 88 LYS A C 1
ATOM 698 O O . LYS A 1 88 ? -16.857 7.715 1.823 1.00 90.62 88 LYS A O 1
ATOM 703 N N . ARG A 1 89 ? -16.224 6.621 -0.030 1.00 89.19 89 ARG A N 1
ATOM 704 C CA . ARG A 1 89 ? -17.577 6.178 -0.386 1.00 89.19 89 ARG A CA 1
ATOM 705 C C . ARG A 1 89 ? -18.094 5.133 0.603 1.00 89.19 89 ARG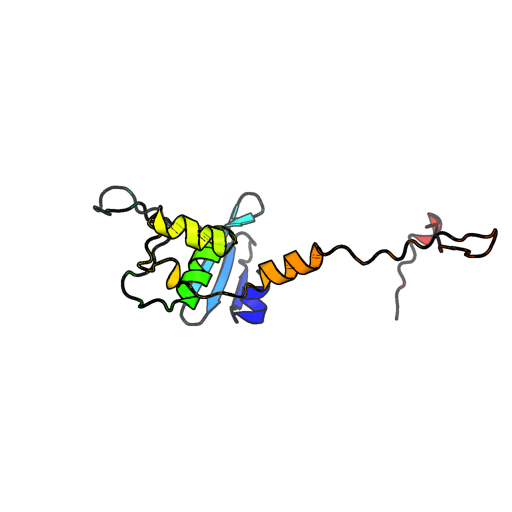 A C 1
ATOM 707 O O . ARG A 1 89 ? -19.225 5.232 1.056 1.00 89.19 89 ARG A O 1
ATOM 714 N N . MET A 1 90 ? -17.268 4.155 0.971 1.00 86.56 90 MET A N 1
ATOM 715 C CA . MET A 1 90 ? -17.678 3.058 1.852 1.00 86.56 90 MET A CA 1
ATOM 716 C C . MET A 1 90 ? -17.928 3.496 3.296 1.00 86.56 90 MET A C 1
ATOM 718 O O . MET A 1 90 ? -18.832 2.957 3.925 1.00 86.56 90 MET A O 1
ATOM 722 N N . ILE A 1 91 ? -17.181 4.472 3.825 1.00 84.44 91 ILE A N 1
ATOM 723 C CA . ILE A 1 91 ? -17.315 4.880 5.237 1.00 84.44 91 ILE A CA 1
ATOM 724 C C . ILE A 1 91 ? -18.686 5.491 5.567 1.00 84.44 91 ILE A C 1
ATOM 726 O O . ILE A 1 91 ? -19.085 5.509 6.724 1.00 84.44 91 ILE A O 1
ATOM 730 N N . GLY A 1 92 ? -19.421 5.974 4.558 1.00 78.69 92 GLY A N 1
ATOM 731 C CA . GLY A 1 92 ? -20.801 6.439 4.725 1.00 78.69 92 GLY A CA 1
ATOM 732 C C . GLY A 1 92 ? -21.838 5.312 4.806 1.00 78.69 92 GLY A C 1
ATOM 733 O O . GLY A 1 92 ? -22.972 5.567 5.198 1.00 78.69 92 GLY A O 1
ATOM 734 N N . HIS A 1 93 ? -21.468 4.083 4.436 1.00 80.94 93 HIS A N 1
ATOM 735 C CA . HIS A 1 93 ? -22.383 2.940 4.334 1.00 80.94 93 HIS A CA 1
ATOM 736 C C . HIS A 1 93 ? -22.011 1.770 5.249 1.00 80.94 93 HIS A C 1
ATOM 738 O O . HIS A 1 93 ? -22.863 0.936 5.544 1.00 80.94 93 HIS A O 1
ATOM 744 N N . VAL A 1 94 ? -20.750 1.680 5.671 1.00 77.62 94 VAL A N 1
ATOM 745 C CA . VAL A 1 94 ? -20.208 0.557 6.437 1.00 77.62 94 VAL A CA 1
ATOM 746 C C . VAL A 1 94 ? -19.443 1.094 7.638 1.00 77.62 94 VAL A C 1
ATOM 748 O O . VAL A 1 94 ? -18.574 1.956 7.493 1.00 77.62 94 VAL A O 1
ATOM 751 N N . ASP A 1 95 ? -19.744 0.560 8.821 1.00 80.06 95 ASP A N 1
ATOM 752 C CA . ASP A 1 95 ? -18.980 0.865 10.026 1.00 80.06 95 ASP A CA 1
ATOM 753 C C . ASP A 1 95 ? -17.675 0.056 10.045 1.00 80.06 95 ASP A C 1
ATOM 755 O O . ASP A 1 95 ? -17.670 -1.172 10.135 1.00 80.06 95 ASP A O 1
ATOM 759 N N . PHE A 1 96 ? -16.549 0.763 9.954 1.00 77.12 96 PHE A N 1
ATOM 760 C CA . PHE A 1 96 ? -15.205 0.188 10.037 1.00 77.12 96 PHE A CA 1
ATOM 761 C C . PHE A 1 96 ? -14.584 0.311 11.439 1.00 77.12 96 PHE A C 1
ATOM 763 O O . PHE A 1 96 ? -13.383 0.077 11.606 1.00 77.12 96 PHE A O 1
ATOM 770 N N . GLY A 1 97 ? -15.366 0.720 12.443 1.00 74.69 97 GLY A N 1
ATOM 771 C CA . GLY A 1 97 ? -14.894 0.977 13.803 1.00 74.69 97 GLY A CA 1
ATOM 772 C C . GLY A 1 97 ? -14.083 2.271 13.934 1.00 74.69 97 GLY A C 1
ATOM 773 O O . GLY A 1 97 ? -13.368 2.455 14.918 1.00 74.69 97 GLY A O 1
ATOM 774 N N . VAL A 1 98 ? -14.171 3.170 12.946 1.00 73.88 98 VAL A N 1
ATOM 775 C CA . VAL A 1 98 ? -13.499 4.477 12.927 1.00 73.88 98 VAL A CA 1
ATOM 776 C C . VAL A 1 98 ? -14.562 5.567 12.838 1.00 73.88 98 VAL A C 1
ATOM 778 O O . VAL A 1 98 ? -15.223 5.712 11.815 1.00 73.88 98 VAL A O 1
ATOM 781 N N . LYS A 1 99 ? -14.709 6.373 13.897 1.00 70.50 99 LYS A N 1
ATOM 782 C CA . LYS A 1 99 ? -15.664 7.495 13.951 1.00 70.50 99 LYS A CA 1
ATOM 783 C C . LYS A 1 99 ? -15.148 8.708 13.162 1.00 70.50 99 LYS A C 1
ATOM 785 O O . LYS A 1 99 ? -14.783 9.726 13.751 1.00 70.50 99 LYS A O 1
ATOM 790 N N . LYS A 1 100 ? -15.054 8.584 11.838 1.00 71.75 100 LYS A N 1
ATOM 791 C CA . LYS A 1 100 ? -14.678 9.671 10.922 1.00 71.75 100 LYS A CA 1
ATOM 792 C C . LYS A 1 100 ? -15.639 9.717 9.743 1.00 71.75 100 LYS A C 1
ATOM 794 O O . LYS A 1 100 ? -15.978 8.687 9.174 1.00 71.75 100 LYS A O 1
ATOM 799 N N . ASN A 1 101 ? -16.017 10.923 9.342 1.00 76.06 101 ASN A N 1
ATOM 800 C CA . ASN A 1 101 ? -16.803 11.146 8.132 1.00 76.06 101 ASN A CA 1
ATOM 801 C C . ASN A 1 101 ? -15.885 11.156 6.899 1.00 76.06 101 ASN A C 1
ATOM 803 O O . ASN A 1 101 ? -14.700 11.473 7.008 1.00 76.06 101 ASN A O 1
ATOM 807 N N . ALA A 1 102 ? -16.432 10.905 5.707 1.00 76.81 102 ALA A N 1
ATOM 808 C CA . ALA A 1 102 ? -15.670 10.916 4.451 1.00 76.81 102 ALA A CA 1
ATOM 809 C C . ALA A 1 102 ? -14.869 12.217 4.233 1.00 76.81 102 ALA A C 1
ATOM 811 O O . ALA A 1 102 ? -13.715 12.174 3.810 1.00 76.81 102 ALA A O 1
ATOM 812 N N . ALA A 1 103 ? -15.452 13.367 4.594 1.00 79.12 103 ALA A N 1
ATOM 813 C CA . ALA A 1 103 ? -14.805 14.680 4.515 1.00 79.12 103 ALA A CA 1
ATOM 814 C C . ALA A 1 103 ? -13.651 14.863 5.518 1.00 79.12 103 ALA A C 1
ATOM 816 O O . ALA A 1 103 ? -12.787 15.713 5.327 1.00 79.12 103 ALA A O 1
ATOM 817 N N . GLN A 1 104 ? -13.635 14.075 6.593 1.00 81.69 104 GLN A N 1
ATOM 818 C CA . GLN A 1 104 ? -12.596 14.126 7.615 1.00 81.69 104 GLN A CA 1
ATOM 819 C C . GLN A 1 104 ? -11.401 13.237 7.264 1.00 81.69 104 GLN A C 1
ATOM 821 O O . GLN A 1 104 ? -10.372 13.367 7.907 1.00 81.69 104 GLN A O 1
ATOM 826 N N . LEU A 1 105 ? -11.485 12.342 6.275 1.00 84.69 105 LEU A N 1
ATOM 827 C CA . LEU A 1 105 ? -10.341 11.522 5.877 1.00 84.69 105 LEU A CA 1
ATOM 828 C C . LEU A 1 105 ? -9.406 12.318 4.960 1.00 84.69 105 LEU A C 1
ATOM 830 O O . LEU A 1 105 ? -9.793 12.734 3.865 1.00 84.69 105 LEU A O 1
ATOM 834 N N . SER A 1 106 ? -8.157 12.510 5.388 1.00 84.69 106 SER A N 1
ATOM 835 C CA . SER A 1 106 ? -7.158 13.206 4.574 1.00 84.69 106 SER A CA 1
ATOM 836 C C . SER A 1 106 ? -6.560 12.287 3.511 1.00 84.69 106 SER A C 1
ATOM 838 O O . SER A 1 106 ? -6.582 11.063 3.629 1.00 84.69 106 SER A O 1
ATOM 840 N N . ILE A 1 107 ? -5.985 12.890 2.470 1.00 82.94 107 ILE A N 1
ATOM 841 C CA . ILE A 1 107 ? -5.213 12.157 1.464 1.00 82.94 107 ILE A CA 1
ATOM 842 C C . ILE A 1 107 ? -3.973 11.556 2.137 1.00 82.94 107 ILE A C 1
ATOM 844 O O . ILE A 1 107 ? -3.314 12.213 2.942 1.00 82.94 107 ILE A O 1
ATOM 848 N N . TYR A 1 108 ? -3.668 10.309 1.789 1.00 84.06 108 TYR A N 1
ATOM 849 C CA . TYR A 1 108 ? -2.536 9.548 2.305 1.00 84.06 108 TYR A CA 1
ATOM 850 C C . TYR A 1 108 ? -1.687 9.023 1.139 1.00 84.06 108 TYR A C 1
ATOM 852 O O . TYR A 1 108 ? -2.230 8.483 0.171 1.00 84.06 108 TYR A O 1
ATOM 860 N N . ASP A 1 109 ? -0.361 9.167 1.227 1.00 85.19 109 ASP A N 1
ATOM 861 C CA . ASP A 1 109 ? 0.576 8.649 0.225 1.00 85.19 109 ASP A CA 1
ATOM 862 C C . ASP A 1 109 ? 1.126 7.278 0.642 1.00 85.19 109 ASP A C 1
ATOM 864 O O . ASP A 1 109 ? 2.008 7.150 1.494 1.00 85.19 109 ASP A O 1
ATOM 868 N N . CYS A 1 110 ? 0.586 6.226 0.030 1.00 89.62 110 CYS A N 1
ATOM 869 C CA . CYS A 1 110 ? 1.033 4.861 0.263 1.00 89.62 110 CYS A CA 1
ATOM 870 C C . CYS A 1 110 ? 2.203 4.514 -0.669 1.00 89.62 110 CYS A C 1
ATOM 872 O O . CYS A 1 110 ? 2.003 4.230 -1.854 1.00 89.62 110 CYS A O 1
ATOM 874 N N . VAL A 1 111 ? 3.422 4.463 -0.120 1.00 87.19 111 VAL A N 1
ATOM 875 C CA . VAL A 1 111 ? 4.653 4.147 -0.872 1.00 87.19 111 VAL A CA 1
ATOM 876 C C . VAL A 1 111 ? 4.546 2.839 -1.681 1.00 87.19 111 VAL A C 1
ATOM 878 O O . VAL A 1 111 ? 4.859 2.883 -2.873 1.00 87.19 111 VAL A O 1
ATOM 881 N N . PRO A 1 112 ? 4.059 1.704 -1.127 1.00 85.81 112 PRO A N 1
ATOM 882 C CA . PRO A 1 112 ? 3.828 0.486 -1.910 1.00 85.81 112 PRO A CA 1
ATOM 883 C C . PRO A 1 112 ? 2.925 0.696 -3.132 1.00 85.81 112 PRO A C 1
ATOM 885 O O . PRO A 1 112 ? 3.284 0.295 -4.239 1.00 85.81 112 PRO A O 1
ATOM 888 N N . CYS A 1 113 ? 1.787 1.378 -2.961 1.00 89.44 113 CYS A N 1
ATOM 889 C CA . CYS A 1 113 ? 0.858 1.651 -4.060 1.00 89.44 113 CYS A CA 1
ATOM 890 C C . CYS A 1 113 ? 1.468 2.565 -5.115 1.00 89.44 113 CYS A C 1
ATOM 892 O O . CYS A 1 113 ? 1.260 2.364 -6.310 1.00 89.44 113 CYS A O 1
ATOM 894 N N . ARG A 1 114 ? 2.227 3.575 -4.683 1.00 87.88 114 ARG A N 1
ATOM 895 C CA . ARG A 1 114 ? 2.925 4.492 -5.581 1.00 87.88 114 ARG A CA 1
ATOM 896 C C . ARG A 1 114 ? 3.949 3.743 -6.428 1.00 87.88 114 ARG A C 1
ATOM 898 O O . ARG A 1 114 ? 3.952 3.895 -7.644 1.00 87.88 114 ARG A O 1
ATOM 905 N N . MET A 1 115 ? 4.773 2.899 -5.808 1.00 84.62 115 MET A N 1
ATOM 906 C CA . MET A 1 115 ? 5.777 2.092 -6.513 1.00 84.62 115 MET A CA 1
ATOM 907 C C . MET A 1 115 ? 5.148 1.125 -7.515 1.00 84.62 115 MET A C 1
ATOM 909 O O . MET A 1 115 ? 5.625 1.008 -8.642 1.00 84.62 115 MET A O 1
ATOM 913 N N . GLU A 1 116 ? 4.042 0.488 -7.143 1.00 84.44 116 GLU A N 1
ATOM 914 C CA . GLU A 1 116 ? 3.315 -0.402 -8.044 1.00 84.44 116 GLU A CA 1
ATOM 915 C C . GLU A 1 116 ? 2.683 0.361 -9.220 1.00 84.44 116 GLU A C 1
ATOM 917 O O . GLU A 1 116 ? 2.780 -0.072 -10.367 1.00 84.44 116 GLU A O 1
ATOM 922 N N . LYS A 1 117 ? 2.111 1.549 -8.977 1.00 85.00 117 LYS A N 1
ATOM 923 C CA . LYS A 1 117 ? 1.620 2.429 -10.051 1.00 85.00 117 LYS A CA 1
ATOM 924 C C . LYS A 1 117 ? 2.737 2.846 -11.004 1.00 85.00 117 LYS A C 1
ATOM 926 O O . LYS A 1 117 ? 2.527 2.802 -12.211 1.00 85.00 117 LYS A O 1
ATOM 931 N N . PHE A 1 118 ? 3.916 3.192 -10.483 1.00 82.88 118 PHE A N 1
ATOM 932 C CA . PHE A 1 118 ? 5.082 3.529 -11.304 1.00 82.88 118 PHE A CA 1
ATOM 933 C C . PHE A 1 118 ? 5.479 2.380 -12.238 1.00 82.88 118 PHE A C 1
ATOM 935 O O . PHE A 1 118 ? 5.752 2.624 -13.408 1.00 82.88 118 PHE A O 1
ATOM 942 N N . ARG A 1 119 ? 5.451 1.130 -11.757 1.00 80.50 119 ARG A N 1
ATOM 943 C CA . ARG A 1 119 ? 5.742 -0.059 -12.581 1.00 80.50 119 ARG A CA 1
ATOM 944 C C . ARG A 1 119 ? 4.715 -0.307 -13.681 1.00 80.50 119 ARG A C 1
ATOM 946 O O . ARG A 1 119 ? 5.063 -0.850 -14.722 1.00 80.50 119 ARG A O 1
ATOM 953 N N . ARG A 1 120 ? 3.456 0.072 -13.451 1.00 79.50 120 ARG A N 1
ATOM 954 C CA . ARG A 1 120 ? 2.367 -0.062 -14.430 1.00 79.50 120 ARG A CA 1
ATOM 955 C C . ARG A 1 120 ? 2.347 1.050 -15.473 1.00 79.50 120 ARG A C 1
ATOM 957 O O . ARG A 1 120 ? 1.599 0.939 -16.441 1.00 79.50 120 ARG A O 1
ATOM 964 N N . MET A 1 121 ? 3.119 2.121 -15.290 1.00 81.25 121 MET A N 1
ATOM 965 C CA . MET A 1 121 ? 3.197 3.164 -16.306 1.00 81.25 121 MET A CA 1
ATOM 966 C C . MET A 1 121 ? 3.864 2.603 -17.559 1.00 81.25 121 MET A C 1
ATOM 968 O O . MET A 1 121 ? 4.979 2.088 -17.517 1.00 81.25 121 MET A O 1
ATOM 972 N N . THR A 1 122 ? 3.176 2.709 -18.692 1.00 78.62 122 THR A N 1
ATOM 973 C CA . THR A 1 122 ? 3.734 2.322 -19.984 1.00 78.62 122 THR A CA 1
ATOM 974 C C . THR A 1 122 ? 4.880 3.257 -20.342 1.00 78.62 122 THR A C 1
ATOM 976 O O . THR A 1 122 ? 4.712 4.480 -20.343 1.00 78.62 122 THR A O 1
ATOM 979 N N . TYR A 1 123 ? 6.034 2.697 -20.696 1.00 76.12 123 TYR A N 1
ATOM 980 C CA . TYR A 1 123 ? 7.115 3.482 -21.276 1.00 76.12 123 TYR A CA 1
ATOM 981 C C . TYR A 1 123 ? 6.634 4.155 -22.560 1.00 76.12 123 TYR A C 1
ATOM 983 O O . TYR A 1 123 ? 5.914 3.561 -23.367 1.00 76.12 123 TYR A O 1
ATOM 991 N N . ARG A 1 124 ? 7.043 5.410 -22.760 1.00 73.38 124 ARG A N 1
ATOM 992 C CA . ARG A 1 124 ? 6.738 6.150 -23.983 1.00 73.38 124 ARG A CA 1
ATOM 993 C C . ARG A 1 124 ? 7.459 5.464 -25.141 1.00 73.38 124 ARG A C 1
ATOM 995 O O . ARG A 1 124 ? 8.664 5.636 -25.314 1.00 73.38 124 ARG A O 1
ATOM 1002 N N . SER A 1 125 ? 6.737 4.657 -25.910 1.00 72.06 125 SER A N 1
ATOM 1003 C CA . SER A 1 125 ? 7.308 4.035 -27.100 1.00 72.06 125 SER A CA 1
ATOM 1004 C C . SER A 1 125 ? 7.519 5.118 -28.163 1.00 72.06 125 SER A C 1
ATOM 1006 O O . SER A 1 125 ? 6.591 5.828 -28.548 1.00 72.06 125 SER A O 1
ATOM 1008 N N . LYS A 1 126 ? 8.766 5.309 -28.604 1.00 68.94 126 LYS A N 1
ATOM 1009 C CA . LYS A 1 126 ? 9.043 6.038 -29.845 1.00 68.94 126 LYS A CA 1
ATOM 1010 C C . LYS A 1 126 ? 8.948 5.032 -30.985 1.00 68.94 126 LYS A C 1
ATOM 1012 O O . LYS A 1 126 ? 9.922 4.357 -31.302 1.00 68.94 126 LYS A O 1
ATOM 1017 N N . THR A 1 127 ? 7.769 4.921 -31.578 1.00 66.19 127 THR A N 1
ATOM 1018 C CA . THR A 1 127 ? 7.496 4.073 -32.746 1.00 66.19 127 THR A CA 1
ATOM 1019 C C . THR A 1 127 ? 7.437 4.912 -34.021 1.00 66.19 127 THR A C 1
ATOM 1021 O O . THR A 1 127 ? 6.501 4.804 -34.805 1.00 66.19 127 THR A O 1
ATOM 1024 N N . SER A 1 128 ? 8.427 5.774 -34.270 1.00 78.75 128 SER A N 1
ATOM 1025 C CA . SER A 1 128 ? 8.557 6.341 -35.616 1.00 78.75 128 SER A CA 1
ATOM 1026 C C . SER A 1 128 ? 9.091 5.250 -36.541 1.00 78.75 128 SER A C 1
ATOM 1028 O O . SER A 1 128 ? 10.208 4.752 -36.351 1.00 78.75 128 SER A O 1
ATOM 1030 N N . ARG A 1 129 ? 8.275 4.845 -37.516 1.00 81.38 129 ARG A N 1
ATOM 1031 C CA . ARG A 1 129 ? 8.674 3.876 -38.536 1.00 81.38 129 ARG A CA 1
ATOM 1032 C C . ARG A 1 129 ? 9.715 4.525 -39.459 1.00 81.38 129 ARG A C 1
ATOM 1034 O O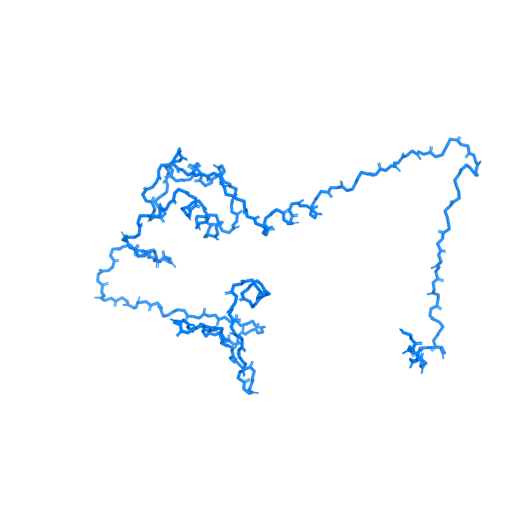 . ARG A 1 129 ? 9.512 5.670 -39.852 1.00 81.38 129 ARG A O 1
ATOM 1041 N N . PRO A 1 130 ? 10.803 3.828 -39.822 1.00 87.19 130 PRO A N 1
ATOM 1042 C CA . PRO A 1 130 ? 11.679 4.291 -40.890 1.00 87.19 130 PRO A CA 1
ATOM 1043 C C . PRO A 1 130 ? 10.897 4.352 -42.214 1.00 87.19 130 PRO A C 1
ATOM 1045 O O . PRO A 1 130 ? 10.202 3.402 -42.571 1.00 87.19 130 PRO A O 1
ATOM 1048 N N . GLU A 1 131 ? 10.993 5.472 -42.919 1.00 91.81 131 GLU A N 1
ATOM 1049 C CA . GLU A 1 131 ? 10.313 5.764 -44.186 1.00 91.81 131 GLU A CA 1
ATOM 1050 C C . GLU A 1 131 ? 11.118 5.305 -45.407 1.00 91.81 131 GLU A C 1
ATOM 1052 O O . GLU A 1 131 ? 10.569 5.167 -46.498 1.00 91.81 131 GLU A O 1
ATOM 1057 N N . ARG A 1 132 ? 12.425 5.071 -45.242 1.00 92.56 132 ARG A N 1
ATOM 1058 C CA . ARG A 1 132 ? 13.329 4.671 -46.326 1.00 92.56 132 ARG A CA 1
ATOM 1059 C C . ARG A 1 132 ? 14.075 3.378 -45.979 1.00 92.56 132 ARG A C 1
ATOM 1061 O O . ARG A 1 132 ? 14.393 3.158 -44.805 1.00 92.56 132 ARG A O 1
ATOM 1068 N N . PRO A 1 133 ? 14.396 2.529 -46.974 1.00 89.19 133 PRO A N 1
ATOM 1069 C CA . PRO A 1 133 ? 15.269 1.376 -46.766 1.00 89.19 133 PRO A CA 1
ATOM 1070 C C . PRO A 1 133 ? 16.585 1.789 -46.093 1.00 89.19 133 PRO A C 1
ATOM 1072 O O . PRO A 1 133 ? 17.126 2.849 -46.398 1.00 89.19 133 PRO A O 1
ATOM 1075 N N . LEU A 1 134 ? 17.085 0.959 -45.170 1.00 86.44 134 LEU A N 1
ATOM 1076 C CA . LEU A 1 134 ? 18.344 1.163 -44.428 1.00 86.44 134 LEU A CA 1
ATOM 1077 C C . LEU A 1 134 ? 18.410 2.410 -43.521 1.00 86.44 134 LEU A C 1
ATOM 1079 O O . LEU A 1 134 ? 19.438 2.657 -42.903 1.00 86.44 134 LEU A O 1
ATOM 1083 N N . GLN A 1 135 ? 17.322 3.170 -43.362 1.00 85.06 135 GLN A N 1
ATOM 1084 C CA . GLN A 1 135 ? 17.290 4.347 -42.482 1.00 85.06 135 GLN A CA 1
ATOM 1085 C C . GLN A 1 135 ? 17.465 3.998 -40.992 1.00 85.06 135 GLN A C 1
ATOM 1087 O O . GLN A 1 135 ? 17.872 4.842 -40.195 1.00 85.06 135 GLN A O 1
ATOM 1092 N N . LYS A 1 136 ? 17.157 2.756 -40.603 1.00 85.06 136 LYS A N 1
ATOM 1093 C CA . LYS A 1 136 ? 17.442 2.222 -39.271 1.00 85.06 136 LYS A CA 1
ATOM 1094 C C . LYS A 1 136 ? 17.853 0.759 -39.392 1.00 85.06 136 LYS A C 1
ATOM 1096 O O . LYS A 1 136 ? 17.068 -0.056 -39.872 1.00 85.06 136 LYS A O 1
ATOM 1101 N N . LEU A 1 137 ? 19.056 0.443 -38.926 1.00 84.56 137 LEU A N 1
ATOM 1102 C CA . LEU A 1 137 ? 19.507 -0.923 -38.687 1.00 84.56 137 LEU A CA 1
ATOM 1103 C C . LEU A 1 137 ? 19.324 -1.222 -37.193 1.00 84.56 137 LEU A C 1
ATOM 1105 O O . LEU A 1 137 ? 19.572 -0.351 -36.360 1.00 84.56 137 LEU A O 1
ATOM 1109 N N . SER A 1 138 ? 18.848 -2.417 -36.857 1.00 84.44 138 SER A N 1
ATOM 1110 C CA . SER A 1 138 ? 18.821 -2.910 -35.480 1.00 84.44 138 SER A CA 1
ATOM 1111 C C . SER A 1 138 ? 19.550 -4.238 -35.479 1.00 84.44 138 SER A C 1
ATOM 1113 O O . SER A 1 138 ? 19.115 -5.171 -36.151 1.00 84.44 138 SER A O 1
ATOM 1115 N N . ASP A 1 139 ? 20.656 -4.302 -34.762 1.00 88.19 139 ASP A N 1
ATOM 1116 C CA . ASP A 1 139 ? 21.385 -5.520 -34.466 1.00 88.19 139 ASP A CA 1
ATOM 1117 C C . ASP A 1 139 ? 21.160 -5.907 -33.000 1.00 88.19 139 ASP A C 1
ATOM 1119 O O . ASP A 1 139 ? 20.755 -5.094 -32.167 1.00 88.19 139 ASP A O 1
ATOM 1123 N N . ASP A 1 140 ? 21.346 -7.186 -32.700 1.00 87.06 140 ASP A N 1
ATOM 1124 C CA . ASP A 1 140 ? 21.375 -7.692 -31.334 1.00 87.06 140 ASP A CA 1
ATOM 1125 C C . ASP A 1 140 ? 22.454 -8.770 -31.251 1.00 87.06 140 ASP A C 1
ATOM 1127 O O . ASP A 1 140 ? 22.685 -9.523 -32.204 1.00 87.06 140 ASP A O 1
ATOM 1131 N N . VAL A 1 141 ? 23.137 -8.836 -30.113 1.00 84.44 141 VAL A N 1
ATOM 1132 C CA . VAL A 1 141 ? 24.199 -9.812 -29.886 1.00 84.44 141 VAL A CA 1
ATOM 1133 C C . VAL A 1 141 ? 23.581 -11.035 -29.229 1.00 84.44 141 VAL A C 1
ATOM 1135 O O . VAL A 1 141 ? 23.330 -11.072 -28.025 1.00 84.44 141 VAL A O 1
ATOM 1138 N N . CYS A 1 142 ? 23.363 -12.079 -30.024 1.00 80.94 142 CYS A N 1
ATOM 1139 C CA . CYS A 1 142 ? 22.920 -13.359 -29.494 1.00 80.94 142 CYS A CA 1
ATOM 1140 C C . CYS A 1 142 ? 24.122 -14.174 -28.998 1.00 80.94 142 CYS A C 1
ATOM 1142 O O . CYS A 1 142 ? 24.912 -14.697 -29.787 1.00 80.94 142 CYS A O 1
ATOM 1144 N N . THR A 1 143 ? 24.248 -14.328 -27.681 1.00 80.88 143 THR A N 1
ATOM 1145 C CA . THR A 1 143 ? 25.251 -15.230 -27.106 1.00 80.88 143 THR A CA 1
ATOM 1146 C C . THR A 1 143 ? 24.765 -16.675 -27.194 1.00 80.88 143 THR A C 1
ATOM 1148 O O . THR A 1 143 ? 23.963 -17.133 -26.377 1.00 80.88 143 THR A O 1
ATOM 1151 N N . LEU A 1 144 ? 25.294 -17.428 -28.157 1.00 74.00 144 LEU A N 1
ATOM 1152 C CA . LEU A 1 144 ? 25.099 -18.874 -28.222 1.00 74.00 144 LEU A CA 1
ATOM 1153 C C . LEU A 1 144 ? 25.967 -19.550 -27.153 1.00 74.00 144 LEU A C 1
ATOM 1155 O O . LEU A 1 144 ? 27.196 -19.545 -27.222 1.00 74.00 144 LEU A O 1
ATOM 1159 N N . LYS A 1 145 ? 25.335 -20.158 -26.142 1.00 67.75 145 LYS A N 1
ATOM 1160 C CA . LYS A 1 145 ? 26.050 -21.020 -25.193 1.00 67.75 145 LYS A CA 1
ATOM 1161 C C . LYS A 1 145 ? 26.456 -22.305 -25.910 1.00 67.75 145 LYS A C 1
ATOM 1163 O O . LYS A 1 145 ? 25.645 -23.214 -26.055 1.00 67.75 145 LYS A O 1
ATOM 1168 N N . HIS A 1 146 ? 27.713 -22.402 -26.335 1.00 61.06 146 HIS A N 1
ATOM 1169 C CA . HIS A 1 146 ? 28.255 -23.666 -26.822 1.00 61.06 146 HIS A CA 1
ATOM 1170 C C . HIS A 1 146 ? 28.294 -24.680 -25.655 1.00 61.06 146 HIS A C 1
ATOM 1172 O O . HIS A 1 146 ? 28.855 -24.350 -24.603 1.00 61.06 146 HIS A O 1
ATOM 1178 N N . PRO A 1 147 ? 27.758 -25.911 -25.795 1.00 60.81 147 PRO A N 1
ATOM 1179 C CA . PRO A 1 147 ? 27.704 -26.889 -24.700 1.00 60.81 147 PRO A CA 1
ATOM 1180 C C . PRO A 1 147 ? 29.082 -27.197 -24.085 1.00 60.81 147 PRO A C 1
ATOM 1182 O O . PRO A 1 147 ? 29.188 -27.489 -22.896 1.00 60.81 147 PRO A O 1
ATOM 1185 N N . ALA A 1 148 ? 30.152 -27.065 -24.876 1.00 57.06 148 ALA A N 1
ATOM 1186 C CA . ALA A 1 148 ? 31.533 -27.268 -24.430 1.00 57.06 148 ALA A CA 1
ATOM 1187 C C . ALA A 1 148 ? 32.082 -26.163 -23.497 1.00 57.06 148 ALA A C 1
ATOM 1189 O O . ALA A 1 148 ? 33.053 -26.402 -22.785 1.00 57.06 148 ALA A O 1
ATOM 1190 N N . LEU A 1 149 ? 31.469 -24.972 -23.460 1.00 55.66 149 LEU A N 1
ATOM 1191 C CA . LEU A 1 149 ? 31.928 -23.832 -22.647 1.00 55.66 149 LEU A CA 1
ATOM 1192 C C . LEU A 1 149 ? 31.152 -23.671 -21.328 1.00 55.66 149 LEU A C 1
ATOM 1194 O O . LEU A 1 149 ? 31.553 -22.893 -20.467 1.00 55.66 149 LEU A O 1
ATOM 1198 N N . ALA A 1 150 ? 30.092 -24.457 -21.102 1.00 53.34 150 ALA A N 1
ATOM 1199 C CA . ALA A 1 150 ? 29.287 -24.407 -19.875 1.00 53.34 150 ALA A CA 1
ATOM 1200 C C . ALA A 1 150 ? 30.036 -24.862 -18.599 1.00 53.34 150 ALA A C 1
ATOM 1202 O O . ALA A 1 150 ? 29.516 -24.700 -17.495 1.00 53.34 150 ALA A O 1
ATOM 1203 N N . ARG A 1 151 ? 31.249 -25.423 -18.732 1.00 52.09 151 ARG A N 1
ATOM 1204 C CA . ARG A 1 151 ? 32.077 -25.909 -17.611 1.00 52.09 151 ARG A CA 1
ATOM 1205 C C . ARG A 1 151 ? 33.239 -24.997 -17.213 1.00 52.09 151 ARG A C 1
ATOM 1207 O O . ARG A 1 151 ? 34.017 -25.391 -16.353 1.00 52.09 151 ARG A O 1
ATOM 1214 N N . ARG A 1 152 ? 33.375 -23.795 -17.778 1.00 51.47 152 ARG A N 1
ATOM 1215 C CA . ARG A 1 152 ? 34.316 -22.796 -17.244 1.00 51.47 152 ARG A CA 1
ATOM 1216 C C . ARG A 1 152 ? 33.540 -21.660 -16.598 1.00 51.47 152 ARG A C 1
ATOM 1218 O O . ARG A 1 152 ? 33.236 -20.652 -17.223 1.00 51.47 152 ARG A O 1
ATOM 1225 N N . ARG A 1 153 ? 33.180 -21.859 -15.329 1.00 51.25 153 ARG A N 1
ATOM 1226 C CA . ARG A 1 153 ? 32.885 -20.741 -14.433 1.00 51.25 153 ARG A CA 1
ATOM 1227 C C . ARG A 1 153 ? 34.216 -20.192 -13.941 1.00 51.25 153 ARG A C 1
ATOM 1229 O O . ARG A 1 153 ? 34.679 -20.619 -12.898 1.00 51.25 153 ARG A O 1
ATOM 1236 N N . ASP A 1 154 ? 34.769 -19.238 -14.672 1.00 51.28 154 ASP A N 1
ATOM 1237 C CA . ASP A 1 154 ? 35.723 -18.292 -14.108 1.00 51.28 154 ASP A CA 1
ATOM 1238 C C . ASP A 1 154 ? 35.186 -16.892 -14.386 1.00 51.28 154 ASP A C 1
ATOM 1240 O O . ASP A 1 154 ? 35.326 -16.354 -15.480 1.00 51.28 154 ASP A O 1
ATOM 1244 N N . TYR A 1 155 ? 34.519 -16.323 -13.384 1.00 42.31 155 TYR A N 1
ATOM 1245 C CA . TYR A 1 155 ? 34.328 -14.883 -13.296 1.00 42.31 155 TYR A CA 1
ATOM 1246 C C . TYR A 1 155 ? 35.234 -14.375 -12.176 1.00 42.31 155 TYR A C 1
ATOM 1248 O O . TYR A 1 155 ? 34.981 -14.623 -10.998 1.00 42.31 155 TYR A O 1
ATOM 1256 N N . LYS A 1 156 ? 36.289 -13.661 -12.566 1.00 40.94 156 LYS A N 1
ATOM 1257 C CA . LYS A 1 156 ? 36.909 -12.596 -11.777 1.00 40.94 156 LYS A CA 1
ATOM 1258 C C . LYS A 1 156 ? 36.870 -11.341 -12.640 1.00 40.94 156 LYS A C 1
ATOM 1260 O O . LYS A 1 156 ? 37.631 -11.294 -13.600 1.00 40.94 156 LYS A O 1
ATOM 1265 N N . VAL A 1 157 ? 35.993 -10.398 -12.301 1.00 41.41 157 VAL A N 1
ATOM 1266 C CA . VAL A 1 157 ? 36.284 -8.970 -12.055 1.00 41.41 157 VAL A CA 1
ATOM 1267 C C . VAL A 1 157 ? 35.209 -8.474 -11.097 1.00 41.41 157 VAL A C 1
ATOM 1269 O O . VAL A 1 157 ? 34.020 -8.722 -11.399 1.00 41.41 157 VAL A O 1
#